Protein AF-A0A7K4IQK7-F1 (afdb_monomer_lite)

Foldseek 3Di:
DDPPPQQEEEAEQCQLPPPVVVCVVVVYHYDYDHPDPPRVVNNVVD

Sequence (46 aa):
MGSQTGKKALELGVGTGRVAIELARAGVSVWGIDNSTFMLNVLGRN

Structure (mmCIF, N/CA/C/O backbone):
data_AF-A0A7K4IQK7-F1
#
_entry.id   AF-A0A7K4IQK7-F1
#
loop_
_atom_site.group_PDB
_atom_site.id
_atom_site.type_symbol
_atom_site.label_atom_id
_atom_site.label_alt_id
_atom_site.label_comp_id
_atom_site.label_asym_id
_atom_site.label_entity_id
_atom_site.label_seq_id
_atom_site.pdbx_PDB_ins_code
_atom_site.Cartn_x
_atom_site.Cartn_y
_atom_site.Cartn_z
_atom_site.occupancy
_atom_site.B_iso_or_equiv
_atom_site.auth_seq_id
_atom_site.auth_comp_id
_atom_site.auth_asym_id
_atom_site.auth_atom_id
_atom_site.pdbx_PDB_model_num
ATOM 1 N N . MET A 1 1 ? -10.468 12.543 29.244 1.00 44.88 1 MET A N 1
ATOM 2 C CA . MET A 1 1 ? -11.125 12.346 27.934 1.00 44.88 1 MET A CA 1
ATOM 3 C C . MET A 1 1 ? -10.033 12.270 26.880 1.00 44.88 1 MET A C 1
ATOM 5 O O . MET A 1 1 ? -9.412 13.285 26.603 1.00 44.88 1 MET A O 1
ATOM 9 N N . GLY A 1 2 ? -9.702 11.068 26.403 1.00 52.25 2 GLY A N 1
ATOM 10 C CA . GLY A 1 2 ? -8.707 10.900 25.341 1.00 52.25 2 GLY A CA 1
ATOM 11 C C . GLY A 1 2 ? -9.276 11.394 24.014 1.00 52.25 2 GLY A C 1
ATOM 12 O O . GLY A 1 2 ? -10.434 11.114 23.708 1.00 52.25 2 GLY A O 1
ATOM 13 N N . SER A 1 3 ? -8.489 12.158 23.258 1.00 56.94 3 SER A N 1
ATOM 14 C CA . SER A 1 3 ? -8.853 12.589 21.907 1.00 56.94 3 SER A CA 1
ATOM 15 C C . SER A 1 3 ? -9.164 11.358 21.052 1.00 56.94 3 SER A C 1
ATOM 17 O O . SER A 1 3 ? -8.329 10.459 20.949 1.00 56.94 3 SER A O 1
ATOM 19 N N . GLN A 1 4 ? -10.362 11.296 20.463 1.00 58.38 4 GLN A N 1
ATOM 20 C CA . GLN A 1 4 ? -10.718 10.291 19.460 1.00 58.38 4 GLN A CA 1
ATOM 21 C C . GLN A 1 4 ? -9.977 10.611 18.157 1.00 58.38 4 GLN A C 1
ATOM 23 O O . GLN A 1 4 ? -10.562 11.064 17.173 1.00 58.38 4 GLN A O 1
ATOM 28 N N . THR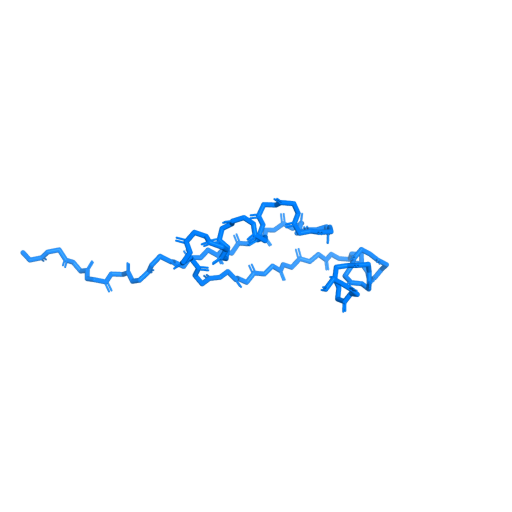 A 1 5 ? -8.664 10.413 18.133 1.00 62.06 5 THR A N 1
ATOM 29 C CA . THR A 1 5 ? -7.943 10.356 16.869 1.00 62.06 5 THR A CA 1
ATOM 30 C C . THR A 1 5 ? -8.307 9.021 16.226 1.00 62.06 5 THR A C 1
ATOM 32 O O . THR A 1 5 ? -7.891 7.954 16.673 1.00 62.06 5 THR A O 1
ATOM 35 N N . GLY A 1 6 ? -9.162 9.055 15.199 1.00 67.56 6 GLY A N 1
ATOM 36 C CA . GLY A 1 6 ? -9.390 7.876 14.362 1.00 67.56 6 GLY A CA 1
ATOM 37 C C . GLY A 1 6 ? -8.043 7.306 13.908 1.00 67.56 6 GLY A C 1
ATOM 38 O O . GLY A 1 6 ? -7.109 8.072 13.658 1.00 67.56 6 GLY A O 1
ATOM 39 N N . LYS A 1 7 ? -7.918 5.975 13.841 1.00 85.75 7 LYS A N 1
ATOM 40 C CA . LYS A 1 7 ? -6.666 5.311 13.455 1.00 85.75 7 LYS A CA 1
ATOM 41 C C . LYS A 1 7 ? -6.322 5.718 12.018 1.00 85.75 7 LYS A C 1
ATOM 43 O O . LYS A 1 7 ? -6.926 5.213 11.076 1.00 85.75 7 LYS A O 1
ATOM 48 N N . LYS A 1 8 ? -5.400 6.668 11.856 1.00 94.44 8 LYS A N 1
ATOM 49 C CA . LYS A 1 8 ? -4.917 7.175 10.566 1.00 94.44 8 LYS A CA 1
ATOM 50 C C . LYS A 1 8 ? -3.431 6.868 10.426 1.00 94.44 8 LYS A C 1
ATOM 52 O O . LYS A 1 8 ? -2.700 7.019 11.402 1.00 94.44 8 LYS A O 1
ATOM 57 N N . ALA A 1 9 ? -2.991 6.478 9.235 1.00 95.06 9 ALA A N 1
ATOM 58 C CA . ALA A 1 9 ? -1.581 6.220 8.950 1.00 95.06 9 ALA A CA 1
ATOM 59 C C . ALA A 1 9 ? -1.151 6.816 7.603 1.00 95.06 9 ALA A C 1
ATOM 61 O O . ALA A 1 9 ? -1.943 6.877 6.662 1.00 95.06 9 ALA A O 1
ATOM 62 N N . LEU A 1 10 ? 0.115 7.231 7.529 1.00 96.88 10 LEU A N 1
ATOM 63 C CA . LEU A 1 10 ? 0.818 7.556 6.291 1.00 96.88 10 LEU A CA 1
ATOM 64 C C . LEU A 1 10 ? 1.945 6.534 6.106 1.00 96.88 10 LEU A C 1
ATOM 66 O O . LEU A 1 10 ? 2.799 6.412 6.982 1.00 96.88 10 LEU A O 1
ATOM 70 N N . GLU A 1 11 ? 1.951 5.817 4.986 1.00 97.62 11 GLU A N 1
ATOM 71 C CA . GLU A 1 11 ? 3.016 4.878 4.620 1.00 97.62 11 GLU A CA 1
ATOM 72 C C . GLU A 1 11 ? 3.933 5.503 3.560 1.00 97.62 11 GLU A C 1
ATOM 74 O O . GLU A 1 11 ? 3.486 5.859 2.466 1.00 97.62 11 GLU A O 1
ATOM 79 N N . LEU A 1 12 ? 5.218 5.651 3.897 1.00 98.00 12 LEU A N 1
ATOM 80 C CA . LEU A 1 12 ? 6.260 6.147 2.996 1.00 98.00 12 LEU A CA 1
ATOM 81 C C . LEU A 1 12 ? 6.934 4.954 2.307 1.00 98.00 12 LEU A C 1
ATOM 83 O O . LEU A 1 12 ? 7.566 4.142 2.980 1.00 98.00 12 LEU A O 1
ATOM 87 N N . GLY A 1 13 ? 6.815 4.859 0.983 1.00 97.69 13 GLY A N 1
ATOM 88 C CA . GLY A 1 13 ? 7.254 3.684 0.225 1.00 97.69 13 GLY A CA 1
ATOM 89 C C . GLY A 1 13 ? 6.230 2.550 0.282 1.00 97.69 13 GLY A C 1
ATOM 90 O O . GLY A 1 13 ? 6.575 1.426 0.638 1.00 97.69 13 GLY A O 1
ATOM 91 N N . VAL A 1 14 ? 4.962 2.853 -0.030 1.00 98.31 14 VAL A N 1
ATOM 92 C CA . VAL A 1 14 ? 3.841 1.899 0.075 1.00 98.31 14 VAL A CA 1
ATOM 93 C C . VAL A 1 14 ? 4.005 0.678 -0.836 1.00 98.31 14 VAL A C 1
ATOM 95 O O . VAL A 1 14 ? 3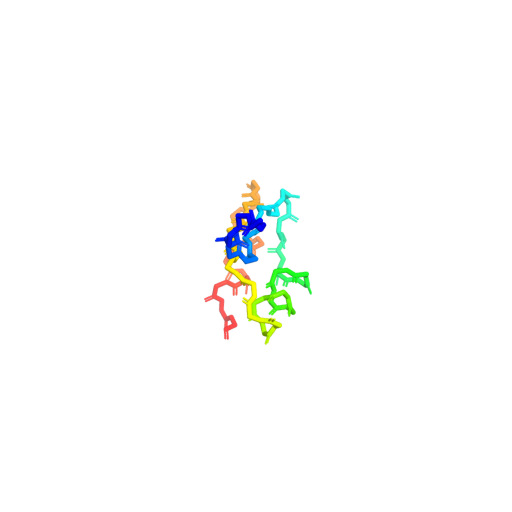.401 -0.370 -0.591 1.00 98.31 14 VAL A O 1
ATOM 98 N N . GLY A 1 15 ? 4.825 0.774 -1.886 1.00 98.25 15 GLY A N 1
ATOM 99 C CA . GLY A 1 15 ? 5.061 -0.309 -2.824 1.00 98.25 15 GLY A CA 1
ATOM 100 C C . GLY A 1 15 ? 3.753 -0.874 -3.385 1.00 98.25 15 GLY A C 1
ATOM 101 O O . GLY A 1 15 ? 2.914 -0.145 -3.907 1.00 98.25 15 GLY A O 1
ATOM 102 N N . THR A 1 16 ? 3.569 -2.189 -3.257 1.00 97.88 16 THR A N 1
ATOM 103 C CA . THR A 1 16 ? 2.345 -2.902 -3.662 1.00 97.88 16 THR A CA 1
ATOM 104 C C . THR A 1 16 ? 1.308 -3.024 -2.538 1.00 97.88 16 THR A C 1
ATOM 106 O O . THR A 1 16 ? 0.371 -3.809 -2.655 1.00 97.88 16 THR A O 1
ATOM 109 N N . GLY A 1 17 ? 1.458 -2.277 -1.440 1.00 97.31 17 GLY A N 1
ATOM 110 C CA . GLY A 1 17 ? 0.451 -2.150 -0.383 1.00 97.31 17 GLY A CA 1
ATOM 111 C C . GLY A 1 17 ? 0.439 -3.248 0.678 1.00 97.31 17 GLY A C 1
ATOM 112 O O . GLY A 1 17 ? -0.555 -3.371 1.387 1.00 97.31 17 GLY A O 1
ATOM 113 N N . ARG A 1 18 ? 1.516 -4.033 0.836 1.00 97.25 18 ARG A N 1
ATOM 114 C CA . ARG A 1 18 ? 1.571 -5.153 1.803 1.00 97.25 18 ARG A CA 1
ATOM 115 C C . ARG A 1 18 ? 1.147 -4.758 3.225 1.00 97.25 18 ARG A C 1
ATOM 117 O O . ARG A 1 18 ? 0.535 -5.569 3.909 1.00 97.25 18 ARG A O 1
ATOM 124 N N . VAL A 1 19 ? 1.496 -3.556 3.686 1.00 96.88 19 VAL A N 1
ATOM 125 C CA . VAL A 1 19 ? 1.114 -3.066 5.020 1.00 96.88 19 VAL A CA 1
ATOM 126 C C . VAL A 1 19 ? -0.163 -2.227 4.945 1.00 96.88 19 VAL A C 1
ATOM 128 O O . VAL A 1 19 ? -1.101 -2.508 5.691 1.00 96.88 19 VAL A O 1
ATOM 131 N N . ALA A 1 20 ? -0.247 -1.262 4.019 1.00 97.00 20 ALA A N 1
ATOM 132 C CA . ALA A 1 20 ? -1.433 -0.425 3.820 1.00 97.00 20 ALA A CA 1
ATOM 133 C C . ALA A 1 20 ? -2.745 -1.216 3.689 1.00 97.00 20 ALA A C 1
ATOM 135 O O . ALA A 1 20 ? -3.742 -0.824 4.294 1.00 97.00 20 ALA A O 1
ATOM 136 N N . ILE A 1 21 ? -2.756 -2.328 2.945 1.00 96.81 21 ILE A N 1
ATOM 137 C CA . ILE A 1 21 ? -3.957 -3.151 2.730 1.00 96.81 21 ILE A CA 1
ATOM 138 C C . ILE A 1 21 ? -4.422 -3.790 4.041 1.00 96.81 21 ILE A C 1
ATOM 140 O O . ILE A 1 21 ? -5.606 -3.729 4.370 1.00 96.81 21 ILE A O 1
ATOM 144 N N . GLU A 1 22 ? -3.510 -4.368 4.823 1.00 96.88 22 GLU A N 1
ATOM 145 C CA . GLU A 1 22 ? -3.874 -5.000 6.096 1.00 96.88 22 GLU A CA 1
ATOM 146 C C . GLU A 1 22 ? -4.296 -3.967 7.144 1.00 96.88 22 GLU A C 1
ATOM 148 O O . GLU A 1 22 ? -5.240 -4.190 7.902 1.00 96.88 22 GLU A O 1
ATOM 153 N N . LEU A 1 23 ? -3.660 -2.793 7.151 1.00 95.56 23 LEU A N 1
ATOM 154 C CA . LEU A 1 23 ? -4.088 -1.673 7.984 1.00 95.56 23 LEU A CA 1
ATOM 155 C C . LEU A 1 23 ? -5.502 -1.205 7.608 1.00 95.56 23 LEU A C 1
ATOM 157 O O . LEU A 1 23 ? -6.339 -1.026 8.495 1.00 95.56 23 LEU A O 1
ATOM 161 N N . ALA A 1 24 ? -5.797 -1.067 6.313 1.00 95.38 24 ALA A N 1
ATOM 162 C CA . ALA A 1 24 ? -7.133 -0.722 5.837 1.00 95.38 24 ALA A CA 1
ATOM 163 C C . ALA A 1 24 ? -8.175 -1.775 6.255 1.00 95.38 24 ALA A C 1
ATOM 165 O O . ALA A 1 24 ? -9.230 -1.419 6.783 1.00 95.38 24 ALA A O 1
ATOM 166 N N . ARG A 1 25 ? -7.857 -3.071 6.125 1.00 95.94 25 ARG A N 1
ATOM 167 C CA . ARG A 1 25 ? -8.705 -4.180 6.609 1.00 95.94 25 ARG A CA 1
ATOM 168 C C . ARG A 1 25 ? -8.934 -4.142 8.120 1.00 95.94 25 ARG A C 1
ATOM 170 O O . ARG A 1 25 ? -10.014 -4.495 8.580 1.00 95.94 25 ARG A O 1
ATOM 177 N N . ALA A 1 26 ? -7.956 -3.669 8.890 1.00 95.12 26 ALA A N 1
ATOM 178 C CA . ALA A 1 26 ? -8.067 -3.464 10.334 1.00 95.12 26 ALA A CA 1
ATOM 179 C C . ALA A 1 26 ? -8.827 -2.177 10.731 1.00 95.12 26 ALA A C 1
ATOM 181 O O . ALA A 1 26 ? -8.870 -1.822 11.914 1.00 95.12 26 ALA A O 1
ATOM 182 N N . GLY A 1 27 ? -9.418 -1.461 9.766 1.00 94.31 27 GLY A N 1
ATOM 183 C CA . GLY A 1 27 ? -10.199 -0.244 9.993 1.00 94.31 27 GLY A CA 1
ATOM 184 C C . GLY A 1 27 ? -9.357 1.020 10.182 1.00 94.31 27 GLY A C 1
ATOM 185 O O . GLY A 1 27 ? -9.836 1.998 10.755 1.00 94.31 27 GLY A O 1
ATOM 186 N N . VAL A 1 28 ? -8.097 1.010 9.742 1.00 95.62 28 VAL A N 1
ATOM 187 C CA . VAL A 1 28 ? -7.224 2.191 9.737 1.00 95.62 28 VAL A CA 1
ATOM 188 C C . VAL A 1 28 ? -7.411 2.946 8.421 1.00 95.62 28 VAL A C 1
ATOM 190 O O . VAL A 1 28 ? -7.334 2.366 7.344 1.00 95.62 28 VAL A O 1
ATOM 193 N N . SER A 1 29 ? -7.611 4.261 8.484 1.00 95.44 29 SER A N 1
ATOM 194 C CA . SER A 1 29 ? -7.587 5.124 7.298 1.00 95.44 29 SER A CA 1
ATOM 195 C C . SER A 1 29 ? -6.135 5.373 6.888 1.00 95.44 29 SER A C 1
ATOM 197 O O . SER A 1 29 ? -5.420 6.110 7.568 1.00 95.44 29 SER A O 1
ATOM 199 N N . VAL A 1 30 ? -5.688 4.770 5.788 1.00 96.31 30 VAL A N 1
ATOM 200 C CA . VAL A 1 30 ? -4.290 4.840 5.338 1.00 96.31 30 VAL A CA 1
ATOM 201 C C . VAL A 1 30 ? -4.157 5.685 4.075 1.00 96.31 30 VAL A C 1
ATOM 203 O O . VAL A 1 30 ? -4.918 5.510 3.127 1.00 96.31 30 VAL A O 1
ATOM 206 N N . TRP A 1 31 ? -3.148 6.554 4.043 1.00 97.06 31 TRP A N 1
ATOM 207 C CA . TRP A 1 31 ? -2.602 7.129 2.814 1.00 97.06 31 TRP A CA 1
ATOM 208 C C . TRP A 1 31 ? -1.235 6.507 2.543 1.00 97.06 31 TRP A C 1
ATOM 210 O O . TRP A 1 31 ? -0.381 6.485 3.424 1.00 97.06 31 TRP A O 1
ATOM 220 N N . GLY A 1 32 ? -1.019 5.995 1.335 1.00 97.06 32 GLY A N 1
ATOM 221 C CA . GLY A 1 32 ? 0.266 5.442 0.913 1.00 97.06 32 GLY A CA 1
ATOM 222 C C . GLY A 1 32 ? 0.878 6.283 -0.195 1.00 97.06 32 GLY A C 1
ATOM 223 O O . GLY A 1 32 ? 0.168 6.688 -1.115 1.00 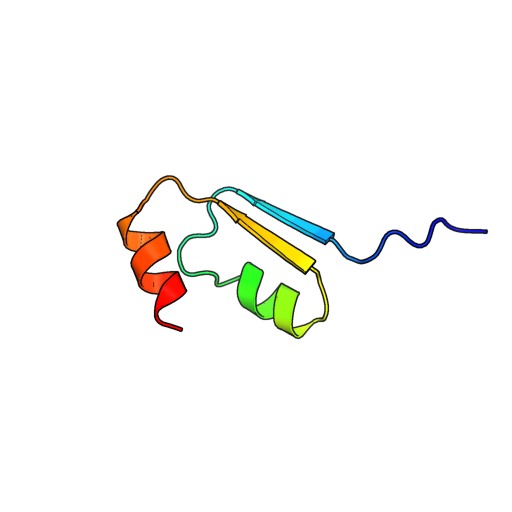97.06 32 GLY A O 1
ATOM 224 N N . ILE A 1 33 ? 2.184 6.532 -0.119 1.00 98.19 33 ILE A N 1
ATOM 225 C CA . ILE A 1 33 ? 2.942 7.168 -1.199 1.00 98.19 33 ILE A CA 1
ATOM 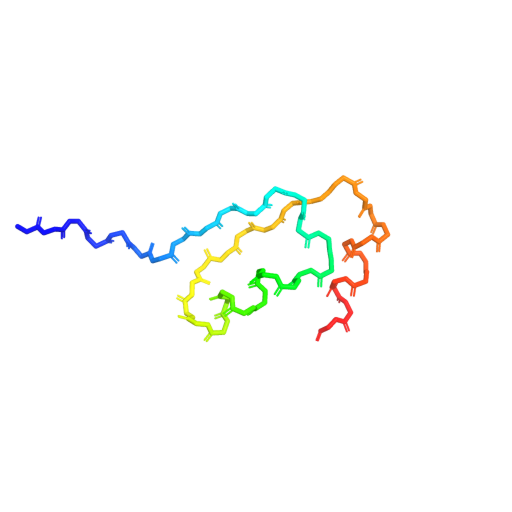226 C C . ILE A 1 33 ? 4.117 6.290 -1.613 1.00 98.19 33 ILE A C 1
ATOM 228 O O . ILE A 1 33 ? 4.742 5.638 -0.780 1.00 98.19 33 ILE A O 1
ATOM 232 N N . ASP A 1 34 ? 4.442 6.294 -2.899 1.00 98.44 34 ASP A N 1
ATOM 233 C CA . ASP A 1 34 ? 5.648 5.676 -3.444 1.00 98.44 34 ASP A CA 1
ATOM 234 C C . ASP A 1 34 ? 6.132 6.515 -4.632 1.00 98.44 34 ASP A C 1
ATOM 236 O O . ASP A 1 34 ? 5.323 7.125 -5.330 1.00 98.44 34 ASP A O 1
ATOM 240 N N . ASN A 1 35 ? 7.443 6.566 -4.861 1.00 98.31 35 ASN A N 1
ATOM 241 C CA . ASN A 1 35 ? 8.008 7.270 -6.015 1.00 98.31 35 ASN A CA 1
ATOM 242 C C . ASN A 1 35 ? 7.978 6.405 -7.292 1.00 98.31 35 ASN A C 1
ATOM 244 O O . ASN A 1 35 ? 8.140 6.908 -8.402 1.00 98.31 35 ASN A O 1
ATOM 248 N N . SER A 1 36 ? 7.780 5.093 -7.156 1.00 98.19 36 SER A N 1
ATOM 249 C CA . SER A 1 36 ? 7.676 4.165 -8.274 1.00 98.19 36 SER A CA 1
ATOM 250 C C . SER A 1 36 ? 6.250 4.118 -8.816 1.00 98.19 36 SER A C 1
ATOM 252 O O . SER A 1 36 ? 5.369 3.451 -8.270 1.00 98.19 36 SER A O 1
ATOM 254 N N . THR A 1 37 ? 6.031 4.766 -9.960 1.00 97.62 37 THR A N 1
ATOM 255 C CA . THR A 1 37 ? 4.757 4.684 -10.697 1.00 97.62 37 THR A CA 1
ATOM 256 C C . THR A 1 37 ? 4.393 3.243 -11.053 1.00 97.62 37 THR A C 1
ATOM 258 O O . THR A 1 37 ? 3.222 2.877 -11.019 1.00 97.62 37 THR A O 1
ATOM 261 N N . PHE A 1 38 ? 5.386 2.395 -11.336 1.00 98.00 38 PHE A N 1
ATOM 262 C CA . PHE A 1 38 ? 5.176 0.969 -11.572 1.00 98.00 38 PHE A CA 1
ATOM 263 C C . PHE A 1 38 ? 4.545 0.274 -10.358 1.00 98.00 38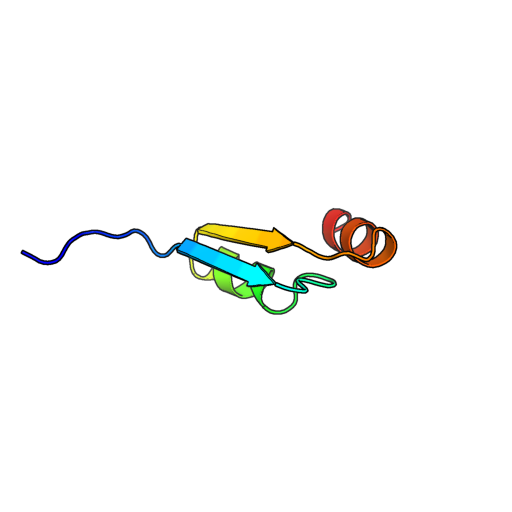 PHE A C 1
ATOM 265 O O . PHE A 1 38 ? 3.556 -0.438 -10.517 1.00 98.00 38 PHE A O 1
ATOM 272 N N . MET A 1 39 ? 5.066 0.510 -9.150 1.00 97.69 39 MET A N 1
ATOM 273 C CA . MET A 1 39 ? 4.534 -0.105 -7.927 1.00 97.69 39 MET A CA 1
ATOM 274 C C . MET A 1 39 ? 3.111 0.375 -7.633 1.00 97.69 39 MET A C 1
ATOM 276 O O . MET A 1 39 ? 2.242 -0.448 -7.351 1.00 97.69 39 MET A O 1
ATOM 280 N N . LEU A 1 40 ? 2.846 1.676 -7.795 1.00 97.56 40 LEU A N 1
ATOM 281 C CA . LEU A 1 40 ? 1.500 2.236 -7.636 1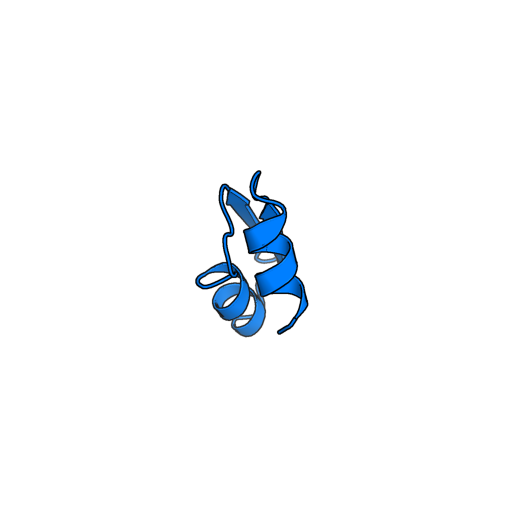.00 97.56 40 LEU A CA 1
ATOM 282 C C . LEU A 1 40 ? 0.508 1.661 -8.657 1.00 97.56 40 LEU A C 1
ATOM 284 O O . LEU A 1 40 ? -0.634 1.369 -8.307 1.00 97.56 40 LEU A O 1
ATOM 288 N N . ASN A 1 41 ? 0.944 1.425 -9.897 1.00 97.50 41 ASN A N 1
ATOM 289 C CA . ASN A 1 41 ? 0.124 0.764 -10.912 1.00 97.50 41 ASN A CA 1
ATOM 290 C C . ASN A 1 41 ? -0.179 -0.698 -10.557 1.00 97.50 41 ASN A C 1
ATOM 292 O O . ASN A 1 41 ? -1.269 -1.176 -10.859 1.00 97.50 41 ASN A O 1
ATOM 296 N N . VAL A 1 42 ? 0.763 -1.422 -9.940 1.00 96.94 42 VAL A N 1
ATOM 297 C CA . VAL A 1 42 ? 0.513 -2.783 -9.434 1.00 96.94 42 VAL A CA 1
ATOM 298 C C . VAL A 1 42 ? -0.466 -2.743 -8.260 1.00 96.94 42 VAL A C 1
ATOM 300 O O . VAL A 1 42 ? -1.401 -3.537 -8.232 1.00 96.94 42 VAL A O 1
ATOM 303 N N . LEU A 1 43 ? -0.297 -1.802 -7.326 1.00 96.75 43 LEU A N 1
ATOM 304 C CA . LEU A 1 43 ? -1.200 -1.617 -6.190 1.00 96.75 43 LEU A CA 1
ATOM 305 C C . LEU A 1 43 ? -2.638 -1.328 -6.646 1.00 96.75 43 LEU A C 1
ATOM 307 O O . LEU A 1 43 ? -3.554 -2.001 -6.186 1.00 96.75 43 LEU A O 1
ATOM 311 N N . GLY A 1 44 ? -2.834 -0.396 -7.582 1.00 92.75 44 GLY A N 1
ATOM 312 C CA . GLY A 1 44 ? -4.159 0.010 -8.074 1.00 92.75 44 GLY A CA 1
ATOM 313 C C . GLY A 1 44 ? -4.905 -1.027 -8.925 1.00 92.75 44 GLY A C 1
ATOM 314 O O . GLY A 1 44 ? -5.993 -0.731 -9.410 1.00 92.75 44 GLY A O 1
ATOM 315 N N . ARG A 1 45 ? -4.324 -2.212 -9.149 1.00 88.56 45 ARG A N 1
ATOM 316 C CA . ARG A 1 45 ? -4.972 -3.352 -9.822 1.00 88.56 45 ARG A CA 1
ATOM 317 C C . ARG A 1 45 ? -5.565 -4.381 -8.851 1.00 88.56 45 ARG A C 1
ATOM 319 O O . ARG A 1 45 ? -6.185 -5.329 -9.328 1.00 88.56 45 ARG A O 1
ATOM 326 N N . ASN A 1 46 ? -5.326 -4.233 -7.545 1.00 60.12 46 ASN A N 1
ATOM 327 C CA . ASN A 1 46 ? -6.001 -5.017 -6.502 1.00 60.12 46 ASN A CA 1
ATOM 328 C C . ASN A 1 46 ? -7.417 -4.493 -6.265 1.00 60.12 46 ASN A C 1
ATOM 330 O O . ASN A 1 46 ? -8.274 -5.324 -5.897 1.00 60.12 46 ASN A O 1
#

Secondary structure (DSSP, 8-state):
-------EEEEET-TT-TTHHHHHHTT-EEEEE-S-HHHHHHHTT-

pLDDT: mean 90.4, std 14.39, range [44.88, 98.44]

Radius of gyration: 12.23 Å; chains: 1; bounding box: 19×18×40 Å